Protein AF-A0A931IBY4-F1 (afdb_monomer_lite)

Sequence (89 aa):
MATVQVRDVPDDVAAVIAEKASAEHKSVSAYLRDLMTADVQRELQRRAIAKWDEELRQTQRRLRIIGQGTPSGAEVVREVREDYDRGQE

InterPro domains:
  IPR010985 Ribbon-helix-helix [SSF47598] (2-45)

Secondary structure (DSSP, 8-state):
----------HHHHHHHHHHHHHTT--HHHHHHHHHHHHHHHHHHHHHHHHHHHHHHHHHHHHT---S-PPPHHHHHHHHHHHHHHS--

Organism: NCBI:txid2785916

Foldseek 3Di:
DDDDDDPDQDPVNVVVLCVVCVVVVHDSVVSVVVVVVVVVVVVVVVVVLVVVQVVVVVVCVVVVVPDPDDDRSVRVVVVVVVVVVVPDD

Radius of gyration: 20.72 Å; chains: 1; bounding box: 43×40×52 Å

pLDDT: mean 80.58, std 12.15, range [43.53, 94.81]

Structure (mmCIF, N/CA/C/O backbone):
data_AF-A0A931IBY4-F1
#
_entry.id   AF-A0A931IBY4-F1
#
loop_
_atom_site.group_PDB
_atom_site.id
_atom_site.type_symbol
_atom_site.label_atom_id
_atom_site.label_alt_id
_atom_site.label_comp_id
_atom_site.label_asym_id
_atom_site.label_entity_id
_atom_site.label_seq_id
_atom_site.pdbx_PDB_ins_code
_atom_site.Cartn_x
_atom_site.Cartn_y
_atom_site.Cartn_z
_atom_site.occupancy
_atom_site.B_iso_or_equiv
_atom_site.auth_seq_id
_atom_site.auth_comp_id
_atom_site.auth_asym_id
_atom_site.auth_atom_id
_atom_site.pdbx_PDB_model_num
ATOM 1 N N . MET A 1 1 ? 12.641 -11.209 6.065 1.00 64.50 1 MET A N 1
ATOM 2 C CA . MET A 1 1 ? 12.621 -10.649 4.697 1.00 64.50 1 MET A CA 1
ATOM 3 C C . MET A 1 1 ? 11.953 -11.674 3.801 1.00 64.50 1 MET A C 1
ATOM 5 O O . MET A 1 1 ? 12.457 -12.785 3.728 1.00 64.50 1 MET A O 1
ATOM 9 N N . ALA A 1 2 ? 10.793 -11.353 3.231 1.00 79.94 2 ALA A N 1
ATOM 10 C CA . ALA A 1 2 ? 10.103 -12.241 2.299 1.00 79.94 2 ALA A CA 1
ATOM 11 C C . ALA A 1 2 ? 10.426 -11.814 0.864 1.00 79.94 2 ALA A C 1
ATOM 13 O O . ALA A 1 2 ? 10.437 -10.618 0.571 1.00 79.94 2 ALA A O 1
ATOM 14 N N . THR A 1 3 ? 10.686 -12.783 -0.009 1.00 86.94 3 THR A N 1
ATOM 15 C CA . THR A 1 3 ? 10.915 -12.553 -1.439 1.00 86.94 3 THR A CA 1
ATOM 16 C C . THR A 1 3 ? 9.762 -13.173 -2.212 1.00 86.94 3 THR A C 1
ATOM 18 O O . THR A 1 3 ? 9.433 -14.336 -1.989 1.00 86.94 3 THR A O 1
ATOM 21 N N . VAL A 1 4 ? 9.161 -12.407 -3.121 1.00 85.44 4 VAL A N 1
ATOM 22 C CA . VAL A 1 4 ? 8.087 -12.875 -4.005 1.00 85.44 4 VAL A CA 1
ATOM 23 C C . VAL A 1 4 ? 8.623 -12.912 -5.431 1.00 85.44 4 VAL A C 1
ATOM 25 O O . VAL A 1 4 ? 9.217 -11.940 -5.892 1.00 85.44 4 VAL A O 1
ATOM 28 N N . GLN A 1 5 ? 8.431 -14.039 -6.116 1.00 89.19 5 GLN A N 1
ATOM 29 C CA . GLN A 1 5 ? 8.704 -14.169 -7.545 1.00 89.19 5 GLN A CA 1
ATOM 30 C C . GLN A 1 5 ? 7.383 -14.092 -8.306 1.00 89.19 5 GLN A C 1
ATOM 32 O O . GLN A 1 5 ? 6.479 -14.883 -8.043 1.00 89.19 5 GLN A O 1
ATOM 37 N N . VAL A 1 6 ? 7.287 -13.159 -9.251 1.00 87.06 6 VAL A N 1
ATOM 38 C CA . VAL A 1 6 ? 6.163 -13.075 -10.189 1.00 87.06 6 VAL A CA 1
ATOM 39 C C . VAL A 1 6 ? 6.623 -13.693 -11.502 1.00 87.06 6 VAL A C 1
ATOM 41 O O . VAL A 1 6 ? 7.645 -13.281 -12.051 1.00 87.06 6 VAL A O 1
ATOM 44 N N . ARG A 1 7 ? 5.912 -14.724 -11.958 1.00 91.19 7 ARG A N 1
ATOM 45 C CA . ARG A 1 7 ? 6.165 -15.401 -13.235 1.00 91.19 7 ARG A CA 1
ATOM 46 C C . ARG A 1 7 ? 5.117 -14.980 -14.257 1.00 91.19 7 ARG A C 1
ATOM 48 O O . ARG A 1 7 ? 4.076 -14.453 -13.874 1.00 91.19 7 ARG A O 1
ATOM 55 N N . ASP A 1 8 ? 5.434 -15.213 -15.527 1.00 91.94 8 ASP A N 1
ATOM 56 C CA . ASP A 1 8 ? 4.519 -15.012 -16.655 1.00 91.94 8 ASP A CA 1
ATOM 57 C C . ASP A 1 8 ? 4.026 -13.562 -16.796 1.00 91.94 8 ASP A C 1
ATOM 59 O O . ASP A 1 8 ? 2.862 -13.309 -17.090 1.00 91.94 8 ASP A O 1
ATOM 63 N N . VAL A 1 9 ? 4.924 -12.595 -16.573 1.00 86.44 9 VAL A N 1
ATOM 64 C CA . VAL A 1 9 ? 4.641 -11.180 -16.839 1.00 86.44 9 VAL A CA 1
ATOM 65 C C . VAL A 1 9 ? 4.749 -10.944 -18.348 1.00 86.44 9 VAL A C 1
ATOM 67 O O . VAL A 1 9 ? 5.830 -11.167 -18.894 1.00 86.44 9 VAL A O 1
ATOM 70 N N . PRO A 1 10 ? 3.676 -10.495 -19.021 1.00 94.81 10 PRO A N 1
ATOM 71 C CA . PRO A 1 10 ? 3.735 -10.134 -20.432 1.00 94.81 10 PRO A CA 1
ATOM 72 C C . PRO A 1 10 ? 4.759 -9.020 -20.690 1.00 94.81 10 PRO A C 1
ATOM 74 O O . PRO A 1 10 ? 4.904 -8.107 -19.870 1.00 94.81 10 PRO A O 1
ATOM 77 N N . ASP A 1 11 ? 5.462 -9.080 -21.821 1.00 93.06 11 ASP A N 1
ATOM 78 C CA . ASP A 1 11 ? 6.548 -8.139 -22.137 1.00 93.06 11 ASP A CA 1
ATOM 79 C C . ASP A 1 11 ? 6.069 -6.680 -22.198 1.00 93.06 11 ASP A C 1
ATOM 81 O O . ASP A 1 11 ? 6.774 -5.767 -21.767 1.00 93.06 11 ASP A O 1
ATOM 85 N N . ASP A 1 12 ? 4.844 -6.454 -22.674 1.00 94.62 12 ASP A N 1
ATOM 86 C CA . ASP A 1 12 ? 4.193 -5.144 -22.703 1.00 94.62 12 ASP A CA 1
ATOM 87 C C . ASP A 1 12 ? 3.973 -4.589 -21.289 1.00 94.62 12 ASP A C 1
ATOM 89 O O . ASP A 1 12 ? 4.272 -3.425 -21.011 1.00 94.62 12 ASP A O 1
ATOM 93 N N . VAL A 1 13 ? 3.535 -5.436 -20.357 1.00 92.06 13 VAL A N 1
ATOM 94 C CA . VAL A 1 13 ? 3.347 -5.058 -18.952 1.00 92.06 13 VAL A CA 1
ATOM 95 C C . VAL A 1 13 ? 4.695 -4.780 -18.285 1.00 92.06 13 VAL A C 1
ATOM 97 O O . VAL A 1 13 ? 4.835 -3.793 -17.558 1.00 92.06 13 VAL A O 1
ATOM 100 N N . ALA A 1 14 ? 5.707 -5.609 -18.550 1.00 91.25 14 ALA A N 1
ATOM 101 C CA . ALA A 1 14 ? 7.054 -5.415 -18.022 1.00 91.25 14 ALA A CA 1
ATOM 102 C C . ALA A 1 14 ? 7.672 -4.090 -18.503 1.00 91.25 14 ALA A C 1
ATOM 104 O O . ALA A 1 14 ? 8.264 -3.365 -17.698 1.00 91.25 14 ALA A O 1
ATOM 105 N N . ALA A 1 15 ? 7.482 -3.744 -19.780 1.00 93.00 15 ALA A N 1
ATOM 106 C CA . ALA A 1 15 ? 7.952 -2.489 -20.359 1.00 93.00 15 ALA A CA 1
ATOM 107 C C . ALA A 1 15 ? 7.315 -1.270 -19.677 1.00 93.00 15 ALA A C 1
ATOM 109 O O . ALA A 1 15 ? 8.027 -0.355 -19.262 1.00 93.00 15 ALA A O 1
ATOM 110 N N . VAL A 1 16 ? 5.995 -1.290 -19.470 1.00 94.38 16 VAL A N 1
ATOM 111 C CA . VAL A 1 16 ? 5.271 -0.201 -18.792 1.00 94.38 16 VAL A CA 1
ATOM 112 C C . VAL A 1 16 ? 5.732 -0.033 -17.341 1.00 94.38 16 VAL A C 1
ATOM 114 O O . VAL A 1 16 ? 5.881 1.090 -16.855 1.00 94.38 16 VAL A O 1
ATOM 117 N N . ILE A 1 17 ? 5.975 -1.135 -16.625 1.00 91.12 17 ILE A N 1
ATOM 118 C CA . ILE A 1 17 ? 6.483 -1.081 -15.247 1.00 91.12 17 ILE A CA 1
ATOM 119 C C . ILE A 1 17 ? 7.899 -0.492 -15.220 1.00 91.12 17 ILE A C 1
ATOM 121 O O . ILE A 1 17 ? 8.194 0.336 -14.357 1.00 91.12 17 ILE A O 1
ATOM 125 N N . ALA A 1 18 ? 8.767 -0.895 -16.150 1.00 91.69 18 ALA A N 1
ATOM 126 C CA . ALA A 1 18 ? 10.125 -0.371 -16.251 1.00 91.69 18 ALA A CA 1
ATOM 127 C C . ALA A 1 18 ? 10.139 1.131 -16.571 1.00 91.69 18 ALA A C 1
ATOM 129 O O . ALA A 1 18 ? 10.880 1.880 -15.936 1.00 91.69 18 ALA A O 1
ATOM 130 N N . GLU A 1 19 ? 9.282 1.578 -17.490 1.00 93.62 19 GLU A N 1
ATOM 131 C CA . GLU A 1 19 ? 9.116 2.992 -17.829 1.00 93.62 19 GLU A CA 1
ATOM 132 C C . GLU A 1 19 ? 8.695 3.812 -16.601 1.00 93.62 19 GLU A C 1
ATOM 134 O O . GLU A 1 19 ? 9.347 4.799 -16.257 1.00 93.62 19 GLU A O 1
ATOM 139 N N . LYS A 1 20 ? 7.660 3.366 -15.879 1.00 92.31 20 LYS A N 1
ATOM 140 C CA . LYS A 1 20 ? 7.169 4.047 -14.669 1.00 92.31 20 LYS A CA 1
ATOM 141 C C . LYS A 1 20 ? 8.205 4.067 -13.546 1.00 92.31 20 LYS A C 1
ATOM 143 O O . LYS A 1 20 ? 8.396 5.102 -12.913 1.00 92.31 20 LYS A O 1
ATOM 148 N N . ALA A 1 21 ? 8.906 2.957 -13.320 1.00 92.50 21 ALA A N 1
ATOM 149 C CA . ALA A 1 21 ? 9.979 2.899 -12.330 1.00 92.50 21 ALA A CA 1
ATOM 150 C C . ALA A 1 21 ? 11.125 3.861 -12.689 1.00 92.50 21 ALA A C 1
ATOM 152 O O . ALA A 1 21 ? 11.631 4.572 -11.819 1.00 92.50 21 ALA A O 1
ATOM 153 N N . SER A 1 22 ? 11.484 3.939 -13.976 1.00 89.81 22 SER A N 1
ATOM 154 C CA . SER A 1 22 ? 12.493 4.872 -14.480 1.00 89.81 22 SER A CA 1
ATOM 155 C C . SER A 1 22 ? 12.065 6.331 -14.322 1.00 89.81 22 SER A C 1
ATOM 157 O O . SER A 1 22 ? 12.892 7.161 -13.949 1.00 89.81 22 SER A O 1
ATOM 159 N N . ALA A 1 23 ? 10.790 6.648 -14.568 1.00 94.12 23 ALA A N 1
ATOM 160 C CA . ALA A 1 23 ? 10.239 7.990 -14.374 1.00 94.12 23 ALA A CA 1
ATOM 161 C C . ALA A 1 23 ? 10.315 8.450 -12.906 1.00 94.12 23 ALA A C 1
ATOM 163 O O . ALA A 1 23 ? 10.475 9.636 -12.638 1.00 94.12 23 ALA A O 1
ATOM 164 N N . GLU A 1 24 ? 10.257 7.513 -11.957 1.00 91.50 24 GLU A N 1
ATOM 165 C CA . GLU A 1 24 ? 10.437 7.779 -10.524 1.00 91.50 24 GLU A CA 1
ATOM 166 C C . GLU A 1 24 ? 11.890 7.639 -10.039 1.00 91.50 24 GLU A C 1
ATOM 168 O O . GLU A 1 24 ? 12.142 7.720 -8.837 1.00 91.50 24 GLU A O 1
ATOM 173 N N . HIS A 1 25 ? 12.855 7.423 -10.941 1.00 92.12 25 HIS A N 1
ATOM 174 C CA . HIS A 1 25 ? 14.266 7.173 -10.614 1.00 92.12 25 HIS A CA 1
ATOM 175 C C . HIS A 1 25 ? 14.485 5.996 -9.645 1.00 92.12 25 HIS A C 1
ATOM 177 O O . HIS A 1 25 ? 15.407 5.999 -8.825 1.00 92.12 25 HIS A O 1
ATOM 183 N N . LYS A 1 26 ? 13.642 4.965 -9.739 1.00 90.12 26 LYS A N 1
ATOM 184 C CA . LYS A 1 26 ? 13.677 3.774 -8.882 1.00 90.12 26 LYS A CA 1
ATOM 185 C C . LYS A 1 26 ? 13.974 2.521 -9.695 1.00 90.12 26 LYS A C 1
ATOM 187 O O . LYS A 1 26 ? 13.690 2.432 -10.887 1.00 90.12 26 LYS A O 1
ATOM 192 N N . SER A 1 27 ? 14.501 1.497 -9.026 1.00 92.81 27 SER A N 1
ATOM 193 C CA . SER A 1 27 ? 14.495 0.151 -9.598 1.00 92.81 27 SER A CA 1
ATOM 194 C C . SER A 1 27 ? 13.062 -0.386 -9.659 1.00 92.81 27 SER A C 1
ATOM 196 O O . SER A 1 27 ? 12.226 -0.052 -8.818 1.00 92.81 27 SER A O 1
ATOM 198 N N . VAL A 1 28 ? 12.785 -1.287 -10.604 1.00 88.56 28 VAL A N 1
ATOM 199 C CA . VAL A 1 28 ? 11.475 -1.956 -10.727 1.00 88.56 28 VAL A CA 1
ATOM 200 C C . VAL A 1 28 ? 11.046 -2.620 -9.413 1.00 88.56 28 VAL A C 1
ATOM 202 O O . VAL A 1 28 ? 9.890 -2.528 -9.010 1.00 88.56 28 VAL A O 1
ATOM 205 N N . SER A 1 29 ? 11.984 -3.249 -8.700 1.00 89.88 29 SER A N 1
ATOM 206 C CA . SER A 1 29 ? 11.702 -3.904 -7.420 1.00 89.88 29 SER A CA 1
ATOM 207 C C . SER A 1 29 ? 11.393 -2.919 -6.290 1.00 89.88 29 SER A C 1
ATOM 209 O O . SER A 1 29 ? 10.561 -3.230 -5.437 1.00 89.88 29 SER A O 1
ATOM 211 N N . ALA A 1 30 ? 12.029 -1.744 -6.271 1.00 89.44 30 ALA A N 1
ATOM 212 C CA . ALA A 1 30 ? 11.700 -0.681 -5.324 1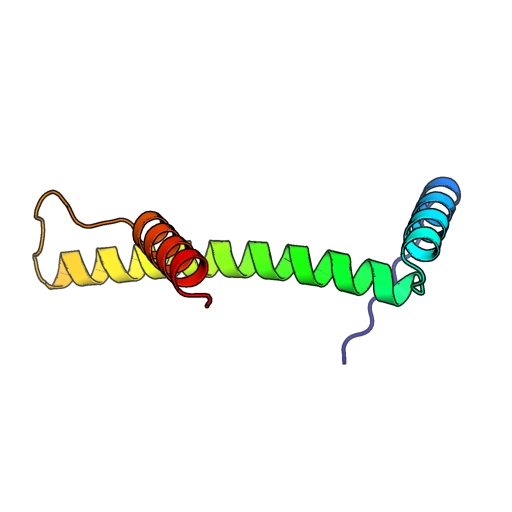.00 89.44 30 ALA A CA 1
ATOM 213 C C . ALA A 1 30 ? 10.325 -0.077 -5.639 1.00 89.44 30 ALA A C 1
ATOM 215 O O . ALA A 1 30 ? 9.490 0.038 -4.748 1.00 89.44 30 ALA A O 1
ATOM 216 N N . TYR A 1 31 ? 10.054 0.195 -6.915 1.00 90.56 31 TYR A N 1
ATOM 217 C CA . TYR A 1 31 ? 8.774 0.725 -7.374 1.00 90.56 31 TYR A CA 1
ATOM 218 C C . TYR A 1 31 ? 7.593 -0.195 -7.020 1.00 90.56 31 TYR A C 1
ATOM 220 O O . TYR A 1 31 ? 6.611 0.241 -6.419 1.00 90.56 31 TYR A O 1
ATOM 228 N N . LEU A 1 32 ? 7.710 -1.496 -7.309 1.00 89.69 32 LEU A N 1
ATOM 229 C CA . LEU A 1 32 ? 6.677 -2.474 -6.957 1.00 89.69 32 LEU A CA 1
ATOM 230 C C . LEU A 1 32 ? 6.493 -2.605 -5.442 1.00 89.69 32 LEU A C 1
ATOM 232 O O . LEU A 1 32 ? 5.366 -2.741 -4.970 1.00 89.69 32 LEU A O 1
ATOM 236 N N . ARG A 1 33 ? 7.578 -2.533 -4.664 1.00 90.06 33 ARG A N 1
ATOM 237 C CA . ARG A 1 33 ? 7.495 -2.563 -3.200 1.00 90.06 33 ARG A CA 1
ATOM 238 C C . ARG A 1 33 ? 6.716 -1.370 -2.660 1.00 90.06 33 ARG A C 1
ATOM 240 O O . ARG A 1 33 ? 5.883 -1.563 -1.777 1.00 90.06 33 ARG A O 1
ATOM 247 N N . ASP A 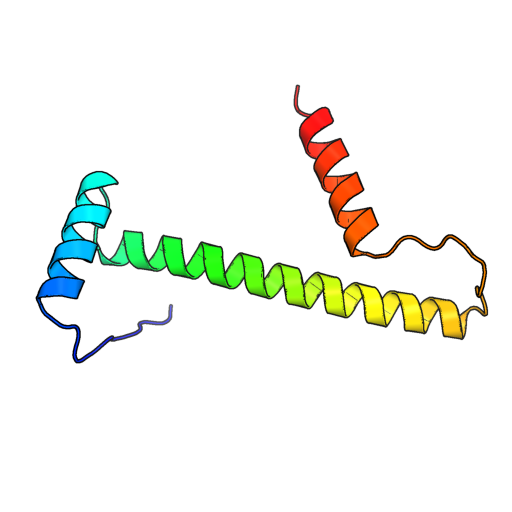1 34 ? 6.973 -0.174 -3.174 1.00 90.00 34 ASP A N 1
ATOM 248 C CA . ASP A 1 34 ? 6.290 1.044 -2.735 1.00 90.00 34 ASP A CA 1
ATOM 249 C C . ASP A 1 34 ? 4.789 0.963 -3.034 1.00 90.00 34 ASP A C 1
ATOM 251 O O . ASP A 1 34 ? 3.966 1.208 -2.149 1.00 90.00 34 ASP A O 1
ATOM 255 N N . LEU A 1 35 ? 4.429 0.517 -4.243 1.00 88.56 35 LEU A N 1
ATOM 256 C CA . LEU A 1 35 ? 3.036 0.297 -4.635 1.00 88.56 35 LE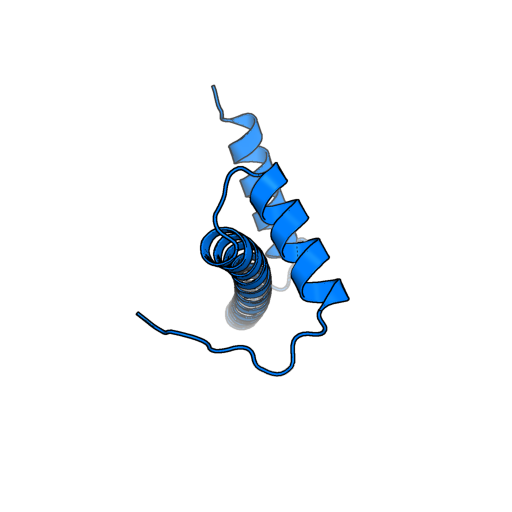U A CA 1
ATOM 257 C C . LEU A 1 35 ? 2.334 -0.717 -3.725 1.00 88.56 35 LEU A C 1
ATOM 259 O O . LEU A 1 35 ? 1.251 -0.437 -3.208 1.00 88.56 35 LEU A O 1
ATOM 263 N N . MET A 1 36 ? 2.963 -1.871 -3.483 1.00 88.69 36 MET A N 1
ATOM 264 C CA . MET A 1 36 ? 2.405 -2.898 -2.599 1.00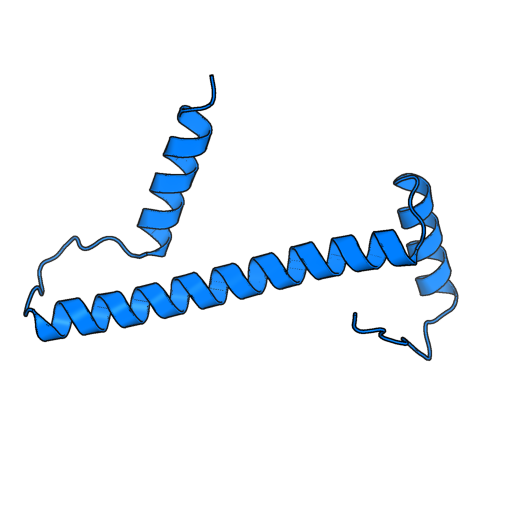 88.69 36 MET A CA 1
ATOM 265 C C . MET A 1 36 ? 2.282 -2.403 -1.158 1.00 88.69 36 MET A C 1
ATOM 267 O O . MET A 1 36 ? 1.302 -2.706 -0.485 1.00 88.69 36 MET A O 1
ATOM 271 N N . THR A 1 37 ? 3.257 -1.636 -0.671 1.00 89.75 37 THR A N 1
ATOM 272 C CA . THR A 1 37 ? 3.241 -1.111 0.699 1.00 89.75 37 THR A CA 1
ATOM 273 C C . THR A 1 37 ? 2.088 -0.136 0.886 1.00 89.75 37 THR A C 1
ATOM 275 O O . THR A 1 37 ? 1.354 -0.249 1.865 1.00 89.75 37 THR A O 1
ATOM 278 N N . ALA A 1 38 ? 1.885 0.778 -0.064 1.00 86.12 38 ALA A N 1
ATOM 279 C CA . ALA A 1 38 ? 0.785 1.731 -0.016 1.00 86.12 38 ALA A CA 1
ATOM 280 C C . ALA A 1 38 ? -0.586 1.034 -0.057 1.00 86.12 38 ALA A C 1
ATOM 282 O O . ALA A 1 38 ? -1.490 1.408 0.692 1.00 86.12 38 ALA A O 1
ATOM 283 N N . ASP A 1 39 ? -0.739 0.008 -0.897 1.00 86.88 39 ASP A N 1
ATOM 284 C CA . ASP A 1 39 ? -1.991 -0.745 -1.005 1.00 86.88 39 ASP A CA 1
ATOM 285 C C . ASP A 1 39 ? -2.285 -1.558 0.265 1.00 86.88 39 ASP A C 1
ATOM 287 O O . ASP A 1 39 ? -3.355 -1.430 0.867 1.00 86.88 39 ASP A O 1
ATOM 291 N N . VAL A 1 40 ? -1.289 -2.300 0.760 1.00 86.25 40 VAL A N 1
ATOM 292 C CA . VAL A 1 40 ? -1.405 -3.076 2.002 1.00 86.25 40 VAL A CA 1
ATOM 293 C C . VAL A 1 40 ? -1.684 -2.166 3.195 1.00 86.25 40 VAL A C 1
ATOM 295 O O . VAL A 1 40 ? -2.518 -2.504 4.032 1.00 86.25 40 VAL A O 1
ATOM 298 N N . GLN A 1 41 ? -1.044 -0.998 3.284 1.00 85.00 41 GLN A N 1
ATOM 299 C CA . GLN A 1 41 ? -1.324 -0.037 4.352 1.00 85.00 41 GLN A CA 1
ATOM 300 C C . GLN A 1 41 ? -2.773 0.452 4.315 1.00 85.00 41 GLN A C 1
ATOM 302 O O . GLN A 1 41 ? -3.420 0.489 5.361 1.00 85.00 41 GLN A O 1
ATOM 307 N N . ARG A 1 42 ? -3.312 0.775 3.133 1.00 83.12 42 ARG A N 1
ATOM 3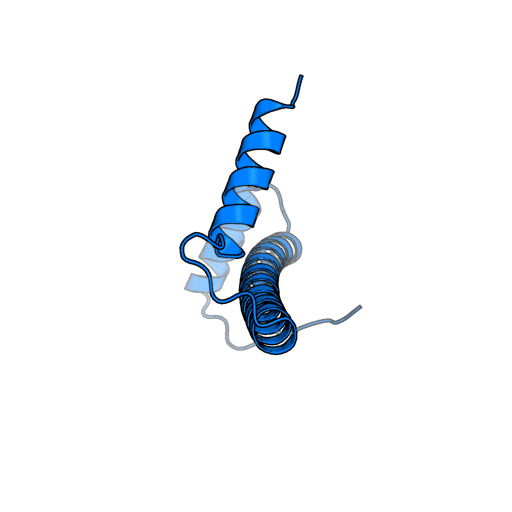08 C CA . ARG A 1 42 ? -4.718 1.189 2.986 1.00 83.12 42 ARG A CA 1
ATOM 309 C C . ARG A 1 42 ? -5.680 0.079 3.396 1.00 83.12 42 ARG A C 1
ATOM 311 O O . ARG A 1 42 ? -6.654 0.345 4.099 1.00 83.12 42 ARG A O 1
ATOM 318 N N . GLU A 1 43 ? -5.410 -1.157 2.991 1.00 85.19 43 GLU A N 1
ATOM 319 C CA . GLU A 1 43 ? -6.240 -2.307 3.354 1.00 85.19 43 GLU A CA 1
ATOM 320 C C . GLU A 1 43 ? -6.174 -2.605 4.860 1.00 85.19 43 GLU A C 1
ATOM 322 O O . GLU A 1 43 ? -7.203 -2.816 5.505 1.00 85.19 43 GLU A O 1
ATOM 327 N N . LEU A 1 44 ? -4.982 -2.549 5.461 1.00 83.25 44 LEU A N 1
ATOM 328 C CA . LEU A 1 44 ? -4.809 -2.701 6.908 1.00 83.25 44 LEU A CA 1
ATOM 329 C C . LEU A 1 44 ? -5.533 -1.599 7.686 1.00 83.25 44 LEU A C 1
ATOM 331 O O . LEU A 1 44 ? -6.199 -1.903 8.674 1.00 83.25 44 LEU A O 1
ATOM 335 N N . GLN A 1 45 ? -5.460 -0.347 7.229 1.00 79.19 45 GLN A N 1
ATOM 336 C CA . GLN A 1 45 ? -6.204 0.765 7.824 1.00 79.19 45 GLN A CA 1
ATOM 337 C C . GLN A 1 45 ? -7.716 0.527 7.761 1.00 79.19 45 GLN A C 1
ATOM 339 O O . GLN A 1 45 ? -8.396 0.671 8.774 1.00 79.19 45 GLN A O 1
ATOM 344 N N . ARG A 1 46 ? -8.252 0.093 6.612 1.00 82.62 46 ARG A N 1
ATOM 345 C CA . ARG A 1 46 ? -9.683 -0.236 6.475 1.00 82.62 46 ARG A CA 1
ATOM 346 C C . ARG A 1 46 ? -10.118 -1.326 7.450 1.00 82.62 46 ARG A C 1
ATOM 348 O O . ARG A 1 46 ? -11.142 -1.181 8.114 1.00 82.62 46 ARG A O 1
ATOM 355 N N . ARG A 1 47 ? -9.329 -2.396 7.571 1.00 84.12 47 ARG A N 1
ATOM 356 C CA . ARG A 1 47 ? -9.608 -3.492 8.512 1.00 84.12 47 ARG A CA 1
ATOM 357 C C . ARG A 1 47 ? -9.526 -3.040 9.964 1.00 84.12 47 ARG A C 1
ATOM 359 O O . ARG A 1 47 ? -10.360 -3.451 10.763 1.00 84.12 47 ARG A O 1
ATOM 366 N N . ALA A 1 48 ? -8.547 -2.202 10.299 1.00 80.94 48 ALA A N 1
ATOM 367 C CA . ALA A 1 48 ? -8.401 -1.647 11.639 1.00 80.94 48 ALA A CA 1
ATOM 368 C C . ALA A 1 48 ? -9.613 -0.786 12.018 1.00 80.94 48 ALA A C 1
ATOM 370 O O . ALA A 1 48 ? -10.187 -1.006 13.079 1.00 80.94 48 ALA A O 1
ATOM 371 N N . ILE A 1 49 ? -10.063 0.105 11.126 1.00 80.94 49 ILE A N 1
ATOM 372 C CA . ILE A 1 49 ? -11.259 0.937 11.338 1.00 80.94 49 ILE A CA 1
ATOM 373 C C . ILE A 1 49 ? -12.500 0.061 11.526 1.00 80.94 49 ILE A C 1
ATOM 375 O O . ILE A 1 49 ? -13.240 0.246 12.487 1.00 80.94 49 ILE A O 1
ATOM 379 N N . ALA A 1 50 ? -12.708 -0.931 10.656 1.00 83.00 50 ALA A N 1
ATOM 380 C CA . ALA A 1 50 ? -13.849 -1.840 10.771 1.00 83.00 50 ALA A CA 1
ATOM 381 C C . ALA A 1 50 ? -13.835 -2.627 12.092 1.00 83.00 50 ALA A C 1
ATOM 383 O O . ALA A 1 50 ? -14.877 -2.826 12.717 1.00 83.00 50 ALA A O 1
ATOM 384 N N . LYS A 1 51 ? -12.649 -3.057 12.537 1.00 87.69 51 LYS A N 1
ATOM 385 C CA . LYS A 1 51 ? -12.478 -3.740 13.819 1.00 87.69 51 LYS A CA 1
ATOM 386 C C . LYS A 1 51 ? -12.781 -2.810 14.995 1.00 87.69 51 LYS A C 1
ATOM 388 O O . LYS A 1 51 ? -13.495 -3.218 15.906 1.00 87.69 51 LYS A O 1
ATOM 393 N N . TRP A 1 52 ? -12.274 -1.579 14.968 1.00 83.88 52 TRP A N 1
ATOM 394 C CA . TRP A 1 52 ? -12.550 -0.580 16.001 1.00 83.88 52 TRP A CA 1
ATOM 395 C C . TRP A 1 52 ? -14.036 -0.236 16.084 1.00 83.88 52 TRP A C 1
ATOM 397 O O . TRP A 1 52 ? -14.571 -0.169 17.186 1.00 83.88 52 TRP A O 1
ATOM 407 N N . ASP A 1 53 ? -14.724 -0.104 14.949 1.00 84.12 53 ASP A N 1
ATOM 408 C CA . ASP A 1 53 ? -16.174 0.113 14.913 1.00 84.12 53 ASP A CA 1
ATOM 409 C C . ASP A 1 53 ? -16.943 -1.028 15.587 1.00 84.12 53 ASP A C 1
ATOM 411 O O . ASP A 1 53 ? -17.891 -0.789 16.340 1.00 84.12 53 ASP A O 1
ATOM 415 N N . GLU A 1 54 ? -16.538 -2.276 15.350 1.00 85.50 54 GLU A N 1
ATOM 416 C CA . GLU A 1 54 ? -17.181 -3.428 15.978 1.00 85.50 54 GLU A CA 1
ATOM 417 C C . GLU A 1 54 ? -16.900 -3.490 17.487 1.00 85.50 54 GLU A C 1
ATOM 419 O O . GLU A 1 54 ? -17.830 -3.671 18.276 1.00 85.50 54 GLU A O 1
ATOM 424 N N . GLU A 1 55 ? -15.654 -3.270 17.917 1.00 86.25 55 GLU A N 1
ATOM 425 C CA . GLU A 1 55 ? -15.286 -3.218 19.341 1.00 86.25 55 GLU A CA 1
ATOM 426 C C . GLU A 1 55 ? -16.005 -2.078 20.077 1.00 86.25 55 GLU A C 1
ATOM 428 O O . GLU A 1 55 ? -16.488 -2.258 21.203 1.00 86.25 55 GLU A O 1
ATOM 433 N N . LEU A 1 56 ? -16.153 -0.923 19.426 1.00 83.19 56 LEU A N 1
ATOM 434 C CA . LEU A 1 56 ? -16.896 0.215 19.950 1.00 83.19 56 LEU A CA 1
ATOM 435 C C . LEU A 1 56 ? -18.380 -0.134 20.121 1.00 83.19 56 LEU A C 1
ATOM 437 O O . LEU A 1 56 ? -18.928 0.054 21.208 1.00 83.19 56 LEU A O 1
ATOM 441 N N . ARG A 1 57 ? -19.020 -0.730 19.106 1.00 82.75 57 ARG A N 1
ATOM 442 C CA . ARG A 1 57 ? -20.419 -1.196 19.193 1.00 82.75 57 ARG A CA 1
ATOM 443 C C . ARG A 1 57 ? -20.616 -2.251 20.276 1.00 82.75 57 ARG A C 1
ATOM 445 O O . ARG A 1 57 ? -21.654 -2.269 20.940 1.00 82.75 57 ARG A O 1
ATOM 452 N N . GLN A 1 58 ? -19.666 -3.167 20.452 1.00 85.94 58 GLN A N 1
ATOM 453 C CA . GLN A 1 58 ? -19.723 -4.171 21.519 1.00 85.94 58 GLN A CA 1
ATOM 454 C C . GLN A 1 58 ? -19.607 -3.523 22.899 1.00 85.94 58 GLN A C 1
ATOM 456 O O . GLN A 1 58 ? -20.383 -3.846 23.800 1.00 85.94 58 GLN A O 1
ATOM 461 N N . THR A 1 59 ? -18.699 -2.561 23.048 1.00 83.56 59 THR A N 1
ATOM 462 C CA . THR A 1 59 ? -18.507 -1.810 24.292 1.00 83.56 59 THR A CA 1
ATOM 463 C C . THR A 1 59 ? -19.738 -0.968 24.631 1.00 83.56 59 THR A C 1
ATOM 465 O O . THR A 1 59 ? -20.225 -1.023 25.758 1.00 83.56 59 THR A O 1
ATOM 468 N N . GLN A 1 60 ? -20.323 -0.276 23.652 1.00 79.25 60 GLN A N 1
ATOM 469 C CA . GLN A 1 60 ? -21.568 0.485 23.810 1.00 79.25 60 GLN A CA 1
ATOM 470 C C . GLN A 1 60 ? -22.740 -0.409 24.230 1.00 79.25 60 GLN A C 1
ATOM 472 O O . GLN A 1 60 ? -23.465 -0.078 25.172 1.00 79.25 60 GLN A O 1
ATOM 477 N N . ARG A 1 61 ? -22.886 -1.585 23.597 1.00 81.12 61 ARG A N 1
ATOM 478 C CA . ARG A 1 61 ? -23.882 -2.597 23.990 1.00 81.12 61 ARG A CA 1
ATOM 479 C C . ARG A 1 61 ? -23.667 -3.076 25.425 1.00 81.12 61 ARG A C 1
ATOM 481 O O . ARG A 1 61 ? -24.629 -3.153 26.187 1.00 81.12 61 ARG A O 1
ATOM 488 N N . ARG A 1 62 ? -22.418 -3.346 25.817 1.00 81.81 62 ARG A N 1
ATOM 489 C CA . ARG A 1 62 ? -22.062 -3.770 27.182 1.00 81.81 62 ARG A CA 1
ATOM 490 C C . ARG A 1 62 ? -22.376 -2.695 28.223 1.00 81.81 62 ARG A C 1
ATOM 492 O O . ARG A 1 62 ? -22.844 -3.025 29.308 1.00 81.81 62 ARG A O 1
ATOM 499 N N . LEU A 1 63 ? -22.140 -1.429 27.892 1.00 82.44 63 LEU A N 1
ATOM 500 C CA . LEU A 1 63 ? -22.352 -0.292 28.789 1.00 82.44 63 LEU A CA 1
ATOM 501 C C . LEU A 1 63 ? -23.792 0.254 28.757 1.00 82.44 63 LEU A C 1
ATOM 503 O O . LEU A 1 63 ? -24.092 1.192 29.489 1.00 82.44 63 LEU A O 1
ATOM 507 N N . ARG A 1 64 ? -24.690 -0.321 27.936 1.00 75.38 64 ARG A N 1
ATOM 508 C CA . ARG A 1 64 ? -26.060 0.178 27.685 1.00 75.38 64 ARG A CA 1
ATOM 509 C C . ARG A 1 64 ? -26.108 1.656 27.271 1.00 75.38 64 ARG A C 1
ATOM 511 O O . ARG A 1 64 ? -27.118 2.328 27.469 1.00 75.38 64 ARG A O 1
ATOM 518 N N . ILE A 1 65 ? -25.038 2.147 26.652 1.00 67.69 65 ILE A N 1
ATOM 519 C CA . ILE A 1 65 ? -24.979 3.488 26.070 1.00 67.69 65 ILE A CA 1
ATOM 520 C C . ILE A 1 65 ? -25.605 3.374 24.680 1.00 67.69 65 ILE A C 1
ATOM 522 O O . ILE A 1 65 ? -24.915 3.244 23.675 1.00 67.69 65 ILE A O 1
ATOM 526 N N . ILE A 1 66 ? -26.934 3.313 24.630 1.00 62.06 66 ILE A N 1
ATOM 527 C CA . ILE A 1 66 ? -27.695 3.420 23.383 1.00 62.06 66 ILE A CA 1
ATOM 528 C C . ILE A 1 66 ? -28.282 4.828 23.386 1.00 62.06 66 ILE A C 1
ATOM 530 O O . ILE A 1 66 ? -29.365 5.062 23.915 1.00 62.06 66 ILE A O 1
ATOM 534 N N . GLY A 1 67 ? -27.511 5.781 22.868 1.00 51.94 67 GLY A N 1
ATOM 535 C CA . GLY A 1 67 ? -27.894 7.185 22.773 1.00 51.94 67 GLY A CA 1
ATOM 536 C C . GLY A 1 67 ? -27.453 7.751 21.431 1.00 51.94 67 GLY A C 1
ATOM 537 O O . GLY A 1 67 ? -26.295 7.601 21.045 1.00 51.94 67 GLY A O 1
ATOM 538 N N . GLN A 1 68 ? -28.403 8.349 20.713 1.00 51.34 68 GLN A N 1
ATOM 539 C CA . GLN A 1 68 ? -28.224 8.993 19.414 1.00 51.34 68 GLN A CA 1
ATOM 540 C C . GLN A 1 68 ? -27.021 9.950 19.433 1.00 51.34 68 GLN A C 1
ATOM 542 O O . GLN A 1 68 ? -26.985 10.863 20.250 1.00 51.34 68 GLN A O 1
ATOM 547 N N . GLY A 1 69 ? -26.056 9.746 18.534 1.00 55.75 69 GLY A N 1
ATOM 548 C CA . GLY A 1 69 ? -24.911 10.651 18.364 1.00 55.75 69 GLY A CA 1
ATOM 549 C C . GLY A 1 69 ? -23.550 10.065 18.727 1.00 55.75 69 GLY A C 1
ATOM 550 O O . GLY A 1 69 ? -22.640 10.821 19.043 1.00 55.75 69 GLY A O 1
ATOM 551 N N . THR A 1 70 ? -23.384 8.739 18.709 1.00 57.78 70 THR A N 1
ATOM 552 C CA . THR A 1 70 ? -22.048 8.154 18.867 1.00 57.78 70 THR A CA 1
ATOM 553 C C . THR A 1 70 ? -21.328 8.154 17.518 1.00 57.78 70 THR A C 1
ATOM 555 O O . THR A 1 70 ? -21.822 7.500 16.595 1.00 57.78 70 THR A O 1
ATOM 558 N N . PRO A 1 71 ? -20.207 8.886 17.385 1.00 61.66 71 PRO A N 1
ATOM 559 C CA . PRO A 1 71 ? -19.510 9.002 16.115 1.00 61.66 71 PRO A CA 1
ATOM 560 C C . PRO A 1 71 ? -18.980 7.632 15.691 1.00 61.66 71 PRO A C 1
ATOM 562 O O . PRO A 1 71 ? -18.476 6.859 16.514 1.00 61.66 71 PRO A O 1
ATOM 565 N N . SER A 1 72 ? -19.116 7.311 14.406 1.00 66.38 72 SER A N 1
ATOM 566 C CA . SER A 1 72 ? -18.448 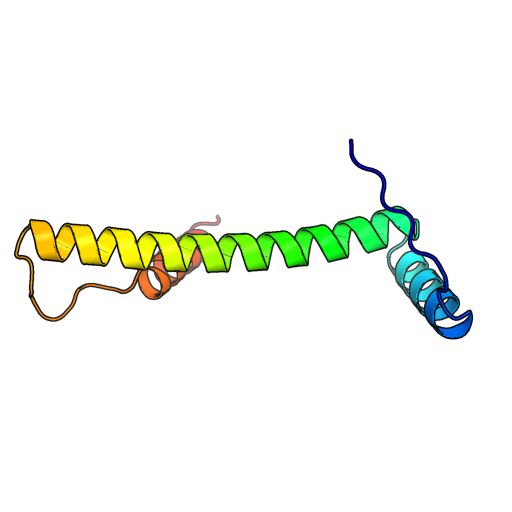6.139 13.832 1.00 66.38 72 SER A CA 1
ATOM 567 C C . SER A 1 72 ? -16.937 6.331 13.952 1.00 66.38 72 SER A C 1
ATOM 569 O O . SER A 1 72 ? -16.430 7.445 13.832 1.00 66.38 72 SER A O 1
ATOM 571 N N . GLY A 1 73 ? -16.175 5.255 14.125 1.00 66.44 73 GLY A N 1
ATOM 572 C CA . GLY A 1 73 ? -14.717 5.300 14.069 1.00 66.44 73 GLY A CA 1
ATOM 573 C C . GLY A 1 73 ? -14.200 5.894 12.756 1.00 66.44 73 GLY A C 1
ATOM 574 O O . GLY A 1 73 ? -13.141 6.511 12.748 1.00 66.44 73 GLY A O 1
ATOM 575 N N . ALA A 1 74 ? -14.964 5.817 11.661 1.00 67.31 74 ALA A N 1
ATOM 576 C CA . ALA A 1 74 ? -14.641 6.512 10.415 1.00 67.31 74 ALA A CA 1
ATOM 577 C C . ALA A 1 74 ? -14.812 8.046 10.489 1.00 67.31 74 ALA A C 1
ATOM 579 O O . ALA A 1 74 ? -14.142 8.763 9.743 1.00 67.31 74 ALA A O 1
ATOM 580 N N . GLU A 1 75 ? -15.701 8.549 11.349 1.00 67.12 75 GLU A N 1
ATOM 581 C CA . GLU A 1 75 ? -15.857 9.982 11.641 1.00 67.12 75 GLU A CA 1
ATOM 582 C C . GLU A 1 75 ? -14.738 10.458 12.570 1.00 67.12 75 GLU A C 1
ATOM 584 O O . GLU A 1 75 ? -14.084 11.447 12.259 1.00 67.12 75 GLU A O 1
ATOM 589 N N . VAL A 1 76 ? -14.416 9.684 13.611 1.00 72.50 76 VAL A N 1
ATOM 590 C CA . VAL A 1 76 ? -13.302 9.986 14.530 1.00 72.50 76 VAL A CA 1
ATOM 591 C C . VAL A 1 76 ? -11.958 10.008 13.797 1.00 72.50 76 VAL A C 1
ATOM 593 O O . VAL A 1 76 ? -11.143 10.899 14.007 1.00 72.50 76 VAL A O 1
ATOM 596 N N . VAL A 1 77 ? -11.708 9.056 12.892 1.00 73.25 77 VAL A N 1
ATOM 597 C CA . VAL A 1 77 ? -10.464 9.036 12.099 1.00 73.25 77 VAL A CA 1
ATOM 598 C C . VAL A 1 77 ? -10.380 10.227 11.141 1.00 73.25 77 VAL A C 1
ATOM 600 O O . VAL A 1 77 ? -9.280 10.716 10.887 1.00 73.25 77 VAL A O 1
ATOM 603 N N . ARG A 1 78 ? -11.514 10.709 10.613 1.00 71.75 78 ARG A N 1
ATOM 604 C CA . ARG A 1 78 ? -11.546 11.946 9.820 1.00 71.75 78 ARG A CA 1
ATOM 605 C C . ARG A 1 78 ? -11.220 13.161 10.679 1.00 71.75 78 ARG A C 1
ATOM 607 O O . ARG A 1 78 ? -10.331 13.911 10.301 1.00 71.75 78 ARG A O 1
ATOM 614 N N . GLU A 1 79 ? -11.856 13.289 11.837 1.00 70.62 79 GLU A N 1
ATOM 615 C CA . GLU A 1 79 ? -11.627 14.388 12.780 1.00 70.62 79 GLU A CA 1
ATOM 616 C C . GLU A 1 79 ? -10.156 14.457 13.227 1.00 70.62 79 GLU A C 1
ATOM 618 O O . GLU A 1 79 ? -9.516 15.492 13.086 1.00 70.62 79 GLU A O 1
ATOM 623 N N . VAL A 1 80 ? -9.561 13.326 13.629 1.00 73.50 80 VAL A N 1
ATOM 624 C CA . VAL A 1 80 ? -8.144 13.261 14.041 1.00 73.50 80 VAL A CA 1
ATOM 625 C C . VAL A 1 80 ? -7.191 13.621 12.899 1.00 73.50 80 VAL A C 1
ATOM 627 O O . VAL A 1 80 ? -6.160 14.254 13.125 1.00 73.50 80 VAL A O 1
ATOM 630 N N . ARG A 1 81 ? -7.503 13.212 11.664 1.00 69.00 81 ARG A N 1
ATOM 631 C CA . ARG A 1 81 ? -6.684 13.556 10.495 1.00 69.00 81 ARG A CA 1
ATOM 632 C C . ARG A 1 81 ? -6.784 15.043 10.163 1.00 69.00 81 ARG A C 1
ATOM 634 O O . ARG A 1 81 ? -5.762 15.662 9.898 1.00 69.00 81 ARG A O 1
ATOM 641 N N . GLU A 1 82 ? -7.990 15.599 10.210 1.00 73.50 82 GLU A N 1
ATOM 642 C CA . GLU A 1 82 ? -8.230 17.027 10.003 1.00 73.50 82 GLU A CA 1
ATOM 643 C C . GLU A 1 82 ? -7.545 17.879 11.076 1.00 73.50 82 GLU A C 1
ATOM 645 O O . GLU A 1 82 ? -6.984 18.917 10.742 1.00 73.50 82 GLU A O 1
ATOM 650 N N . ASP A 1 83 ? -7.524 17.434 12.332 1.00 69.50 83 ASP A N 1
ATOM 651 C CA . ASP A 1 83 ? -6.810 18.120 13.412 1.00 69.50 83 ASP A CA 1
ATOM 652 C C . ASP A 1 83 ? -5.285 18.020 13.265 1.00 69.50 83 ASP A C 1
ATOM 654 O O . ASP A 1 83 ? -4.580 18.994 13.530 1.00 69.50 83 ASP A O 1
ATOM 658 N N . TYR A 1 84 ? -4.757 16.885 12.793 1.00 65.19 84 TYR A N 1
ATOM 659 C CA . TYR A 1 84 ? -3.326 16.738 12.508 1.00 65.19 84 TYR A CA 1
ATOM 660 C C . TYR A 1 84 ? -2.873 17.638 11.349 1.00 65.19 84 TYR A C 1
ATOM 662 O O . TYR A 1 84 ? -1.847 18.306 11.454 1.00 65.19 84 TYR A O 1
ATOM 670 N N . ASP A 1 85 ? -3.663 17.707 10.274 1.00 66.06 85 ASP A N 1
ATOM 671 C CA . ASP A 1 85 ? -3.391 18.575 9.122 1.00 66.06 85 ASP A CA 1
ATOM 672 C C . ASP A 1 85 ? -3.541 20.070 9.480 1.00 66.06 85 ASP A C 1
ATOM 674 O O . ASP A 1 85 ? -2.883 20.922 8.887 1.00 66.06 85 ASP A O 1
ATOM 678 N N . ARG A 1 86 ? -4.371 20.402 10.480 1.00 70.81 86 ARG A N 1
ATOM 679 C CA . ARG A 1 86 ? -4.568 21.771 10.995 1.00 70.81 86 ARG A CA 1
ATOM 680 C C . ARG A 1 86 ? -3.538 22.172 12.064 1.00 70.81 86 ARG A C 1
ATOM 682 O O . ARG A 1 86 ? -3.438 23.352 12.384 1.00 70.81 86 ARG A O 1
ATOM 689 N N . GLY A 1 87 ? -2.798 21.206 12.612 1.00 58.34 87 GLY A N 1
ATOM 690 C CA . GLY A 1 87 ? -1.793 21.380 13.664 1.00 58.34 87 GLY A CA 1
ATOM 691 C C . GLY A 1 87 ? -0.337 21.299 13.197 1.00 58.34 87 GLY A C 1
ATOM 692 O O . GLY A 1 87 ? 0.550 21.256 14.046 1.00 58.34 87 GLY A O 1
ATOM 693 N N . GLN A 1 88 ? -0.069 21.259 11.887 1.00 46.78 88 GLN A N 1
ATOM 694 C CA . GLN A 1 88 ? 1.285 21.439 11.354 1.00 46.78 88 GLN A CA 1
ATOM 695 C C . GLN A 1 88 ? 1.577 22.917 11.051 1.00 46.78 88 GLN A C 1
ATOM 697 O O . GLN A 1 88 ? 1.484 23.357 9.907 1.00 46.78 88 GLN A O 1
ATOM 702 N N . GLU A 1 89 ? 1.967 23.643 12.102 1.00 43.53 89 GLU A N 1
ATOM 703 C CA . GLU A 1 89 ? 3.086 24.603 12.099 1.00 43.53 89 GLU A CA 1
ATOM 704 C C . GLU A 1 89 ? 4.037 24.243 13.250 1.00 43.53 89 GLU A C 1
ATOM 706 O O . GLU A 1 89 ? 3.543 24.034 14.383 1.00 43.53 89 GLU A O 1
#